Protein AF-A0A7X1PDK6-F1 (afdb_monomer_lite)

Foldseek 3Di:
DDDDDDDDPDDDDPPPPPPPCVPPVVCVVVVVVVVVVVVVVVVVLVVVLVVLVVVLVVLVVVLCVLLVLLVVLVVCLVVVPDPPDPVSVVSCVVVCVLLVVQLVVDDPPPCPPVSDDDVSSVVSNVVSVVVSVVSNVVSVVVSVVSVVVVVVVPPPPPPPPPPPPPDPPPPPPDD

Radius of gyration: 35.27 Å; chains: 1; bounding box: 86×34×87 Å

Structure (mmCIF, N/CA/C/O backbone):
data_AF-A0A7X1PDK6-F1
#
_entry.id   AF-A0A7X1PDK6-F1
#
loop_
_atom_site.group_PDB
_atom_site.id
_atom_site.type_symbol
_atom_site.label_atom_id
_atom_site.label_alt_id
_atom_site.label_comp_id
_atom_site.label_asym_id
_atom_site.label_entity_id
_atom_site.label_seq_id
_atom_site.pdbx_PDB_ins_code
_atom_site.Cartn_x
_atom_site.Cartn_y
_atom_site.Cartn_z
_atom_site.occupancy
_atom_site.B_iso_or_equiv
_atom_site.auth_seq_id
_atom_site.auth_comp_id
_atom_site.auth_asym_id
_atom_site.auth_atom_id
_atom_site.pdbx_PDB_model_num
ATOM 1 N N . MET A 1 1 ? 34.329 4.767 -47.505 1.00 43.41 1 MET A N 1
ATOM 2 C CA . MET A 1 1 ? 35.738 4.325 -47.570 1.00 43.41 1 MET A CA 1
ATOM 3 C C . MET A 1 1 ? 35.695 2.835 -47.873 1.00 43.41 1 MET A C 1
ATOM 5 O O . MET A 1 1 ? 35.185 2.099 -47.039 1.00 43.41 1 MET A O 1
ATOM 9 N N . ASN A 1 2 ? 36.076 2.412 -49.082 1.00 37.91 2 ASN A N 1
ATOM 10 C CA . ASN A 1 2 ? 36.019 0.998 -49.471 1.00 37.91 2 ASN A CA 1
ATOM 11 C C . ASN A 1 2 ? 37.250 0.283 -48.922 1.00 37.91 2 ASN A C 1
ATOM 13 O O . ASN A 1 2 ? 38.369 0.590 -49.322 1.00 37.91 2 ASN A O 1
ATOM 17 N N . VAL A 1 3 ? 37.041 -0.649 -47.995 1.00 45.56 3 VAL A N 1
ATOM 18 C CA . VAL A 1 3 ? 38.102 -1.517 -47.484 1.00 45.56 3 VAL A CA 1
ATOM 19 C C . VAL A 1 3 ? 37.979 -2.857 -48.196 1.00 45.56 3 VAL A C 1
ATOM 21 O O . VAL A 1 3 ? 37.141 -3.684 -47.854 1.00 45.56 3 VAL A O 1
ATOM 24 N N . THR A 1 4 ? 38.802 -3.060 -49.219 1.00 44.62 4 THR A N 1
ATOM 25 C CA . THR A 1 4 ? 38.990 -4.362 -49.864 1.00 44.62 4 THR A CA 1
ATOM 26 C C . THR A 1 4 ? 39.989 -5.175 -49.052 1.00 44.62 4 THR A C 1
ATOM 28 O O . THR A 1 4 ? 41.185 -4.883 -49.062 1.00 44.62 4 THR A O 1
ATOM 31 N N . MET A 1 5 ? 39.510 -6.195 -48.339 1.00 46.12 5 MET A N 1
ATOM 32 C CA . MET A 1 5 ? 40.387 -7.206 -47.755 1.00 46.12 5 MET A CA 1
ATOM 33 C C . MET A 1 5 ? 40.786 -8.216 -48.831 1.00 46.12 5 MET A C 1
ATOM 35 O O . MET A 1 5 ? 39.940 -8.910 -49.390 1.00 46.12 5 MET A O 1
ATOM 39 N N . ASN A 1 6 ? 42.087 -8.310 -49.101 1.00 56.56 6 ASN A N 1
ATOM 40 C CA . ASN A 1 6 ? 42.644 -9.388 -49.909 1.00 56.56 6 ASN A CA 1
ATOM 41 C C . ASN A 1 6 ? 42.679 -10.663 -49.062 1.00 56.56 6 ASN A C 1
ATOM 43 O O . ASN A 1 6 ? 43.561 -10.836 -48.222 1.00 56.56 6 ASN A O 1
ATOM 47 N N . GLY A 1 7 ? 41.696 -11.537 -49.272 1.00 51.59 7 GLY A N 1
ATOM 48 C CA . GLY A 1 7 ? 41.711 -12.891 -48.731 1.00 51.59 7 GLY A CA 1
ATOM 49 C C . GLY A 1 7 ? 42.845 -13.729 -49.344 1.00 51.59 7 GLY A C 1
ATOM 50 O O . GLY A 1 7 ? 43.272 -13.462 -50.474 1.00 51.59 7 GLY A O 1
ATOM 51 N N . PRO A 1 8 ? 43.356 -14.738 -48.618 1.00 54.78 8 PRO A N 1
ATOM 52 C CA . PRO A 1 8 ? 44.387 -15.629 -49.129 1.00 54.78 8 PRO A CA 1
ATOM 53 C C . PRO A 1 8 ? 43.891 -16.347 -50.388 1.00 54.78 8 PRO A C 1
ATOM 55 O O . PRO A 1 8 ? 42.778 -16.869 -50.427 1.00 54.78 8 PRO A O 1
ATOM 58 N N . LYS A 1 9 ? 44.745 -16.367 -51.420 1.00 57.38 9 LYS A N 1
ATOM 59 C CA . LYS A 1 9 ? 44.548 -17.081 -52.689 1.00 57.38 9 LYS A CA 1
ATOM 60 C C . LYS A 1 9 ? 44.541 -18.597 -52.450 1.00 57.38 9 LYS A C 1
ATOM 62 O O . LYS A 1 9 ? 45.521 -19.281 -52.724 1.00 57.38 9 LYS A O 1
ATOM 67 N N . GLY A 1 10 ? 43.439 -19.111 -51.922 1.00 53.06 10 GLY A N 1
ATOM 68 C CA . GLY A 1 10 ? 43.082 -20.522 -51.944 1.00 53.06 10 GLY A CA 1
ATOM 69 C C . GLY A 1 10 ? 42.099 -20.740 -53.081 1.00 53.06 10 GLY A C 1
ATOM 70 O O . GLY A 1 10 ? 40.977 -20.246 -53.037 1.00 53.06 10 GLY A 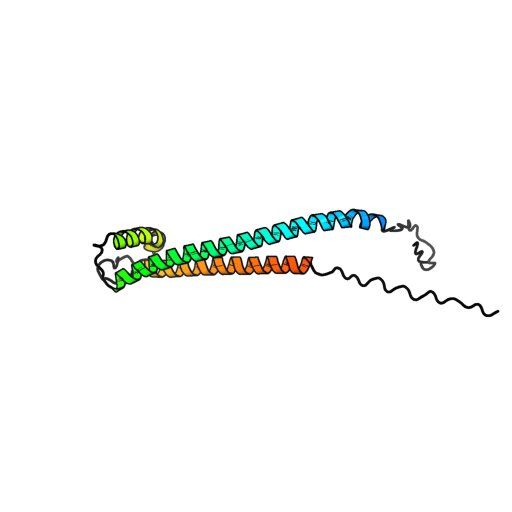O 1
ATOM 71 N N . ALA A 1 11 ? 42.562 -21.395 -54.139 1.00 56.66 11 ALA A N 1
ATOM 72 C CA . ALA A 1 11 ? 41.765 -21.701 -55.310 1.00 56.66 11 ALA A CA 1
ATOM 73 C C . ALA A 1 11 ? 40.595 -22.627 -54.953 1.00 56.66 11 ALA A C 1
ATOM 75 O O . ALA A 1 11 ? 40.791 -23.659 -54.317 1.00 56.66 11 ALA A O 1
ATOM 76 N N . GLY A 1 12 ? 39.415 -22.275 -55.459 1.00 62.31 12 GLY A N 1
ATOM 77 C CA . GLY A 1 12 ? 38.290 -23.191 -55.576 1.00 62.31 12 GLY A CA 1
ATOM 78 C C . GLY A 1 12 ? 37.234 -23.018 -54.501 1.00 62.31 12 GLY A C 1
ATOM 79 O O . GLY A 1 12 ? 37.105 -23.871 -53.638 1.00 62.31 12 GLY A O 1
ATOM 80 N N . ASP A 1 13 ? 36.415 -21.976 -54.617 1.00 48.50 13 ASP A N 1
ATOM 81 C CA . ASP A 1 13 ? 35.013 -22.111 -54.238 1.00 48.50 13 ASP A CA 1
ATOM 82 C C . ASP A 1 13 ? 34.169 -21.044 -54.934 1.00 48.50 13 ASP A C 1
ATOM 84 O O . ASP A 1 13 ? 34.614 -19.906 -55.114 1.00 48.50 13 ASP A O 1
ATOM 88 N N . ARG A 1 14 ? 32.947 -21.399 -55.337 1.00 54.66 14 ARG A N 1
ATOM 89 C CA . ARG A 1 14 ? 31.937 -20.440 -55.808 1.00 54.66 14 ARG A CA 1
ATOM 90 C C . ARG A 1 14 ? 31.387 -19.697 -54.592 1.00 54.66 14 ARG A C 1
ATOM 92 O O . ARG A 1 14 ? 30.225 -19.841 -54.233 1.00 54.66 14 ARG A O 1
ATOM 99 N N . GLY A 1 15 ? 32.243 -18.927 -53.934 1.00 54.06 15 GLY A N 1
ATOM 100 C CA . GLY A 1 15 ? 31.829 -17.984 -52.915 1.00 54.06 15 GLY A CA 1
ATOM 101 C C . GLY A 1 15 ? 31.207 -16.794 -53.617 1.00 54.06 15 GLY A C 1
ATOM 102 O O . GLY A 1 15 ? 31.928 -15.897 -54.052 1.00 54.06 15 GLY A O 1
ATOM 103 N N . GLU A 1 16 ? 29.881 -16.796 -53.762 1.00 54.44 16 GLU A N 1
ATOM 104 C CA . GLU A 1 16 ? 29.135 -15.562 -53.976 1.00 54.44 16 GLU A CA 1
ATOM 105 C C . GLU A 1 16 ? 29.583 -14.587 -52.891 1.00 54.44 16 GLU A C 1
ATOM 107 O O . GLU A 1 16 ? 29.300 -14.762 -51.704 1.00 54.44 16 GLU A O 1
ATOM 112 N N . GLY A 1 17 ? 30.394 -13.613 -53.300 1.00 52.31 17 GLY A N 1
ATOM 113 C CA . GLY A 1 17 ? 30.871 -12.554 -52.440 1.00 52.31 17 GLY A CA 1
ATOM 114 C C . GLY A 1 17 ? 29.679 -11.713 -52.027 1.00 52.31 17 GLY A C 1
ATOM 115 O O . GLY A 1 17 ? 29.402 -10.690 -52.644 1.00 52.31 17 GLY A O 1
ATOM 116 N N . LEU A 1 18 ? 28.981 -12.141 -50.976 1.00 50.25 18 LEU A N 1
ATOM 117 C CA . LEU A 1 18 ? 28.123 -11.296 -50.165 1.00 50.25 18 LEU A CA 1
ATOM 118 C C . LEU A 1 18 ? 29.048 -10.289 -49.486 1.00 50.25 18 LEU A C 1
ATOM 120 O O . LEU A 1 18 ? 29.409 -10.418 -48.317 1.00 50.25 18 LEU A O 1
ATOM 124 N N . THR A 1 19 ? 29.486 -9.291 -50.252 1.00 55.69 19 THR A N 1
ATOM 125 C CA . THR A 1 19 ? 29.969 -8.032 -49.713 1.00 55.69 19 THR A CA 1
ATOM 126 C C . THR A 1 19 ? 28.838 -7.506 -48.853 1.00 55.69 19 THR A C 1
ATOM 128 O O . THR A 1 19 ? 27.870 -6.934 -49.350 1.00 55.69 19 THR A O 1
ATOM 131 N N . PHE A 1 20 ? 28.945 -7.775 -47.553 1.00 52.41 20 PHE A N 1
ATOM 132 C CA . PHE A 1 20 ? 28.161 -7.151 -46.504 1.00 52.41 20 PHE A CA 1
ATOM 133 C C . PHE A 1 20 ? 28.588 -5.682 -46.499 1.00 52.41 20 PHE A C 1
ATOM 135 O O . PHE A 1 20 ? 29.397 -5.227 -45.691 1.00 52.41 20 PHE A O 1
ATOM 142 N N . GLU A 1 21 ? 28.102 -4.940 -47.491 1.00 53.41 21 GLU A N 1
ATOM 143 C CA . GLU A 1 21 ? 28.111 -3.494 -47.516 1.00 53.41 21 GLU A CA 1
ATOM 144 C C . GLU A 1 21 ? 27.150 -3.089 -46.395 1.00 53.41 21 GLU A C 1
ATOM 146 O O . GLU A 1 21 ? 25.963 -2.841 -46.603 1.00 53.41 21 GLU A O 1
ATOM 151 N N . ILE A 1 22 ? 27.647 -3.146 -45.152 1.00 55.62 22 ILE A N 1
ATOM 152 C CA . ILE A 1 22 ? 26.975 -2.610 -43.971 1.00 55.62 22 ILE A CA 1
ATOM 153 C C . ILE A 1 22 ? 26.932 -1.113 -44.212 1.00 55.62 22 ILE A C 1
ATOM 155 O O . ILE A 1 22 ? 27.839 -0.355 -43.872 1.00 55.62 22 ILE A O 1
ATOM 159 N N . SER A 1 23 ? 25.886 -0.732 -44.926 1.00 55.91 23 SER A N 1
ATOM 160 C CA . SER A 1 23 ? 25.609 0.598 -45.404 1.00 55.91 23 SER A CA 1
ATOM 161 C C . SER A 1 23 ? 25.632 1.547 -44.212 1.00 55.91 23 SER A C 1
ATOM 163 O O . SER A 1 23 ? 24.705 1.576 -43.402 1.00 55.91 23 SER A O 1
ATOM 165 N N . MET A 1 24 ? 26.692 2.354 -44.102 1.00 54.59 24 MET A N 1
ATOM 166 C CA . MET A 1 24 ? 26.752 3.502 -43.186 1.00 54.59 24 MET A CA 1
ATOM 167 C C . MET A 1 24 ? 25.572 4.466 -43.396 1.00 54.59 24 MET A C 1
ATOM 169 O O . MET A 1 24 ? 25.239 5.225 -42.492 1.00 54.59 24 MET A O 1
ATOM 173 N N . ARG A 1 25 ? 24.905 4.401 -44.558 1.00 56.69 25 ARG A N 1
ATOM 174 C CA . ARG A 1 25 ? 23.684 5.154 -44.884 1.00 56.69 25 ARG A CA 1
ATOM 175 C C . 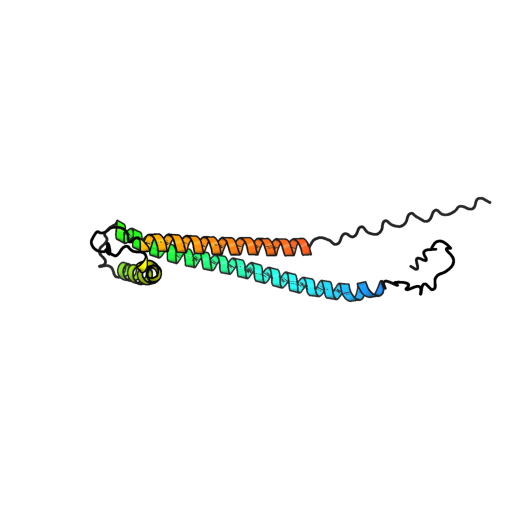ARG A 1 25 ? 22.509 4.819 -43.971 1.00 56.69 25 ARG A C 1
ATOM 177 O O . ARG A 1 25 ? 21.602 5.623 -43.814 1.00 56.69 25 ARG A O 1
ATOM 184 N N . SER A 1 26 ? 22.542 3.646 -43.357 1.00 65.44 26 SER A N 1
ATOM 185 C CA . SER A 1 26 ? 21.473 3.187 -42.494 1.00 65.44 26 SER A CA 1
ATOM 186 C C . SER A 1 26 ? 21.519 3.897 -41.124 1.00 65.44 26 SER A C 1
ATOM 188 O O . SER A 1 26 ? 20.531 4.490 -40.706 1.00 65.44 26 SER A O 1
ATOM 190 N N . TRP A 1 27 ? 22.681 4.023 -40.478 1.00 65.12 27 TRP A N 1
ATOM 191 C CA . TRP A 1 27 ? 22.793 4.638 -39.144 1.00 65.12 27 TRP A CA 1
ATOM 192 C C . TRP A 1 27 ? 22.244 6.073 -39.032 1.00 65.12 27 TRP A C 1
ATOM 194 O O . TRP A 1 27 ? 21.652 6.413 -38.006 1.00 65.12 27 TRP A O 1
ATOM 204 N N . SER A 1 28 ? 22.380 6.905 -40.071 1.00 71.69 28 SER A N 1
ATOM 205 C CA . SER A 1 28 ? 21.834 8.272 -40.076 1.00 71.69 28 SER A CA 1
ATOM 206 C C . SER A 1 28 ? 20.306 8.325 -40.105 1.00 71.69 28 SER A C 1
ATOM 208 O O . SER A 1 28 ? 19.726 9.292 -39.618 1.00 71.69 28 SER A O 1
ATOM 210 N N . GLU A 1 29 ? 19.642 7.298 -40.640 1.00 78.56 29 GLU A N 1
ATOM 211 C CA . GLU A 1 29 ? 18.177 7.229 -40.683 1.00 78.56 29 GLU A CA 1
ATOM 212 C C . GLU A 1 29 ? 17.582 6.706 -39.368 1.00 78.56 29 GLU A C 1
ATOM 214 O O . GLU A 1 29 ? 16.466 7.074 -38.996 1.00 78.56 29 GLU A O 1
ATOM 219 N N . TRP A 1 30 ? 18.314 5.859 -38.636 1.00 72.38 30 TRP A N 1
ATOM 220 C CA . TRP A 1 30 ? 17.813 5.238 -37.402 1.00 72.38 30 TRP A CA 1
ATOM 221 C C . TRP A 1 30 ? 18.087 6.084 -36.161 1.00 72.38 30 TRP A C 1
ATOM 223 O O . TRP A 1 30 ? 17.286 6.083 -35.227 1.00 72.38 30 TRP A O 1
ATOM 233 N N . ALA A 1 31 ? 19.219 6.795 -36.139 1.00 71.19 31 ALA A N 1
ATOM 234 C CA . ALA A 1 31 ? 19.646 7.618 -35.011 1.00 71.19 31 ALA A CA 1
ATOM 235 C C . ALA A 1 31 ? 18.577 8.622 -34.529 1.00 71.19 31 ALA A C 1
ATOM 237 O O . ALA A 1 31 ? 18.299 8.637 -33.326 1.00 71.19 31 ALA A O 1
ATOM 238 N N . PRO A 1 32 ? 17.915 9.413 -35.401 1.00 75.31 32 PRO A N 1
ATOM 239 C CA . PRO A 1 32 ? 16.883 10.342 -34.944 1.00 75.31 32 PRO A CA 1
ATOM 240 C C . PRO A 1 32 ? 15.659 9.619 -34.365 1.00 75.31 32 PRO A C 1
ATOM 242 O O . PRO A 1 32 ? 15.164 10.031 -33.320 1.00 75.31 32 PRO A O 1
ATOM 245 N N . LYS A 1 33 ? 15.228 8.492 -34.957 1.00 74.88 33 LYS A N 1
ATOM 246 C CA . LYS A 1 33 ? 14.108 7.684 -34.431 1.00 74.88 33 LYS A CA 1
ATOM 247 C C . LYS A 1 33 ? 14.409 7.097 -33.049 1.00 74.88 33 LYS A C 1
ATOM 249 O O . LYS A 1 33 ? 13.534 7.072 -32.187 1.00 74.88 33 LYS A O 1
ATOM 254 N N . LEU A 1 34 ? 15.648 6.662 -32.812 1.00 73.38 34 LEU A N 1
ATOM 255 C CA . LEU A 1 34 ? 16.092 6.189 -31.497 1.00 73.38 34 LEU A CA 1
ATOM 256 C C . LEU A 1 34 ? 16.159 7.331 -30.470 1.00 73.38 34 LEU A C 1
ATOM 258 O O . LEU A 1 34 ? 15.760 7.148 -29.318 1.00 73.38 34 LEU A O 1
ATOM 262 N N . MET A 1 35 ? 16.603 8.526 -30.874 1.00 72.88 35 MET A N 1
ATOM 263 C CA . MET A 1 35 ? 16.600 9.699 -29.993 1.00 72.88 35 MET A CA 1
ATOM 264 C C . MET A 1 35 ? 15.185 10.171 -29.650 1.00 72.88 35 MET A C 1
ATOM 266 O O . MET A 1 35 ? 14.949 10.587 -28.519 1.00 72.88 35 MET A O 1
ATOM 270 N N . GLU A 1 36 ? 14.239 10.085 -30.580 1.00 81.25 36 GLU A N 1
ATOM 271 C CA . GLU A 1 36 ? 12.837 10.419 -30.322 1.00 81.25 36 GLU A CA 1
ATOM 272 C C . GLU A 1 36 ? 12.192 9.396 -29.375 1.00 81.25 36 GLU A C 1
ATOM 274 O O . GLU A 1 36 ? 11.679 9.775 -28.324 1.00 81.25 36 GLU A O 1
ATOM 279 N N . SER A 1 37 ? 12.383 8.097 -29.632 1.00 80.69 37 SER A N 1
ATOM 280 C CA . SER A 1 37 ? 11.897 7.022 -28.755 1.00 80.69 37 SER A CA 1
ATOM 281 C C . SER A 1 37 ? 12.481 7.083 -27.335 1.00 80.69 37 SER A C 1
ATOM 283 O O . SER A 1 37 ? 11.775 6.827 -26.359 1.00 80.69 37 SER A O 1
ATOM 285 N N . SER A 1 38 ? 13.753 7.463 -27.179 1.00 79.06 38 SER A N 1
ATOM 286 C CA . SER A 1 38 ? 14.374 7.556 -25.849 1.00 79.06 38 SER A CA 1
ATOM 287 C C . SER A 1 38 ? 13.775 8.665 -24.977 1.00 79.06 38 SER A C 1
ATOM 289 O O . SER A 1 38 ? 13.681 8.492 -23.760 1.00 79.06 38 SER A O 1
ATOM 291 N N . LYS A 1 39 ? 13.307 9.774 -25.566 1.00 83.31 39 LYS A N 1
ATOM 292 C CA . LYS A 1 39 ? 12.615 10.842 -24.824 1.00 83.31 39 LYS A CA 1
ATOM 293 C C . LYS A 1 39 ? 11.286 10.355 -24.258 1.00 83.31 39 LYS A C 1
ATOM 295 O O . LYS A 1 39 ? 11.012 10.605 -23.085 1.00 83.31 39 LYS A O 1
ATOM 300 N N . ASP A 1 40 ? 10.516 9.612 -25.047 1.00 87.44 40 ASP A N 1
ATOM 301 C CA . ASP A 1 40 ? 9.232 9.052 -24.616 1.00 87.44 40 ASP A CA 1
ATOM 302 C C . ASP A 1 40 ? 9.415 8.027 -23.494 1.00 87.44 40 ASP A C 1
ATOM 304 O O . ASP A 1 40 ? 8.701 8.061 -22.489 1.00 87.44 40 ASP A O 1
ATOM 308 N N . VAL A 1 41 ? 10.431 7.164 -23.609 1.00 81.06 41 VAL A N 1
ATOM 309 C CA . VAL A 1 41 ? 10.779 6.180 -22.571 1.00 81.06 41 VAL A CA 1
ATOM 310 C C . VAL A 1 41 ? 11.199 6.873 -21.275 1.00 81.06 41 VAL A C 1
ATOM 312 O O . VAL A 1 41 ? 10.743 6.492 -20.195 1.00 81.06 41 VAL A O 1
ATOM 315 N N . LEU A 1 42 ? 12.027 7.918 -21.355 1.00 82.50 42 LEU A N 1
ATOM 316 C CA . LEU A 1 42 ? 12.436 8.686 -20.178 1.00 82.50 42 LEU A CA 1
ATOM 317 C C . LEU A 1 42 ? 11.248 9.412 -19.538 1.00 82.50 42 LEU A C 1
ATOM 319 O O . LEU A 1 42 ? 11.081 9.340 -18.320 1.00 82.50 42 LEU A O 1
ATOM 323 N N . ALA A 1 43 ? 10.396 10.068 -20.329 1.00 87.56 43 ALA A N 1
ATOM 324 C CA . ALA A 1 43 ? 9.200 10.746 -19.832 1.00 87.56 43 ALA A CA 1
ATOM 325 C C . ALA A 1 43 ? 8.234 9.765 -19.147 1.00 87.56 43 ALA A C 1
ATOM 327 O O . ALA A 1 43 ? 7.741 10.040 -18.047 1.00 87.56 43 ALA A O 1
ATOM 328 N N . ALA A 1 44 ? 8.022 8.588 -19.742 1.00 84.94 44 ALA A N 1
ATOM 329 C CA . ALA A 1 44 ? 7.239 7.515 -19.142 1.00 84.94 44 ALA A CA 1
ATOM 330 C C . ALA A 1 44 ? 7.860 7.037 -17.820 1.00 84.94 44 ALA A C 1
ATOM 332 O O . ALA A 1 44 ? 7.154 6.937 -16.817 1.00 84.94 44 ALA A O 1
ATOM 333 N N . ALA A 1 45 ? 9.178 6.823 -17.773 1.00 82.25 45 ALA A N 1
ATOM 334 C CA . ALA A 1 45 ? 9.878 6.395 -16.563 1.00 82.25 45 ALA A CA 1
ATOM 335 C C . ALA A 1 45 ? 9.775 7.429 -15.424 1.00 82.25 45 ALA A C 1
ATOM 337 O O . ALA A 1 45 ? 9.524 7.061 -14.273 1.00 82.25 45 ALA A O 1
ATOM 338 N N . PHE A 1 46 ? 9.888 8.726 -15.731 1.00 86.69 46 PHE A N 1
ATOM 339 C CA . PHE A 1 46 ? 9.660 9.801 -14.758 1.00 86.69 46 PHE A CA 1
ATOM 340 C C . PHE A 1 46 ? 8.221 9.811 -14.236 1.00 86.69 46 PHE A C 1
ATOM 342 O O . PHE A 1 46 ? 8.010 9.918 -13.025 1.00 86.69 46 PHE A O 1
ATOM 349 N N . LYS A 1 47 ? 7.230 9.653 -15.122 1.00 89.81 47 LYS A N 1
ATOM 350 C CA . LYS A 1 47 ? 5.812 9.599 -14.743 1.00 89.81 47 LYS A CA 1
ATOM 351 C C . LYS A 1 47 ? 5.523 8.403 -13.835 1.00 89.81 47 LYS A C 1
ATOM 353 O O . LYS A 1 47 ? 4.891 8.577 -12.795 1.00 89.81 47 LYS A O 1
ATOM 358 N N . VAL A 1 48 ? 6.036 7.220 -14.182 1.00 85.69 48 VAL A N 1
ATOM 359 C CA . VAL A 1 48 ? 5.924 5.998 -13.366 1.00 85.69 48 VAL A CA 1
ATOM 360 C C . VAL A 1 48 ? 6.559 6.204 -11.994 1.00 85.69 48 VAL A C 1
ATOM 362 O O . VAL A 1 48 ? 5.935 5.886 -10.986 1.00 85.69 48 VAL A O 1
ATOM 365 N N . ARG A 1 49 ? 7.754 6.801 -11.924 1.00 84.88 49 ARG A N 1
ATOM 366 C CA . ARG A 1 49 ? 8.426 7.101 -10.651 1.00 84.88 49 ARG A CA 1
ATOM 367 C C . ARG A 1 49 ? 7.608 8.047 -9.771 1.00 84.88 49 ARG A C 1
ATOM 369 O O . ARG A 1 49 ? 7.473 7.802 -8.575 1.00 84.88 49 ARG A O 1
ATOM 376 N N . TYR A 1 50 ? 7.068 9.119 -10.346 1.00 89.12 50 TYR A N 1
ATOM 377 C CA . TYR A 1 50 ? 6.231 10.068 -9.611 1.00 89.12 50 TYR A CA 1
ATOM 378 C C . TYR A 1 50 ? 4.950 9.403 -9.084 1.00 89.12 50 TYR A C 1
ATOM 380 O O . TYR A 1 50 ? 4.608 9.558 -7.911 1.00 89.12 50 TYR A O 1
ATOM 388 N N . LEU A 1 51 ? 4.278 8.612 -9.926 1.00 90.62 51 LEU A N 1
ATOM 389 C CA . LEU A 1 51 ? 3.095 7.836 -9.547 1.00 90.62 51 LEU A CA 1
ATOM 390 C C . LEU A 1 51 ? 3.406 6.832 -8.433 1.00 90.62 51 LEU A C 1
ATOM 392 O O . LEU A 1 51 ? 2.673 6.790 -7.450 1.00 90.62 51 LEU A O 1
ATOM 396 N N . ALA A 1 52 ? 4.502 6.080 -8.543 1.00 87.06 52 ALA A N 1
ATOM 397 C CA . ALA A 1 52 ? 4.920 5.111 -7.532 1.00 87.06 52 ALA A CA 1
ATOM 398 C C . ALA A 1 52 ? 5.188 5.778 -6.175 1.00 87.06 52 ALA A C 1
ATOM 400 O O . ALA A 1 52 ? 4.713 5.292 -5.153 1.00 87.06 52 ALA A O 1
ATOM 401 N N . GLY A 1 53 ? 5.876 6.925 -6.159 1.00 89.31 53 GLY A N 1
ATOM 402 C CA . GLY A 1 53 ? 6.104 7.687 -4.928 1.00 89.31 53 GLY A CA 1
ATOM 403 C C . GLY A 1 53 ? 4.805 8.197 -4.298 1.00 89.31 53 GLY A C 1
ATOM 404 O O . GLY A 1 53 ? 4.611 8.078 -3.090 1.00 89.31 53 GLY A O 1
ATOM 405 N N . ARG A 1 54 ? 3.879 8.715 -5.115 1.00 92.81 54 ARG A N 1
ATOM 406 C CA . ARG A 1 54 ? 2.569 9.184 -4.643 1.00 92.81 54 ARG A CA 1
ATOM 407 C C . ARG A 1 54 ? 1.711 8.039 -4.102 1.00 92.81 54 ARG A C 1
ATOM 409 O O . ARG A 1 54 ? 1.063 8.209 -3.076 1.00 92.81 54 ARG A O 1
ATOM 416 N N . LEU A 1 55 ? 1.728 6.881 -4.758 1.00 91.31 55 LEU A N 1
ATOM 417 C CA . LEU A 1 55 ? 1.036 5.679 -4.293 1.00 91.31 55 LEU A CA 1
ATOM 418 C C . LEU A 1 55 ? 1.627 5.168 -2.978 1.00 91.31 55 LEU A C 1
ATOM 420 O O . LEU A 1 55 ? 0.869 4.912 -2.051 1.00 91.31 55 LEU A O 1
ATOM 424 N N . ALA A 1 56 ? 2.954 5.102 -2.856 1.00 91.50 56 ALA A N 1
ATOM 425 C CA . ALA A 1 56 ? 3.612 4.714 -1.609 1.00 91.50 56 ALA A CA 1
ATOM 426 C C . ALA A 1 56 ? 3.220 5.641 -0.445 1.00 91.50 56 ALA A C 1
ATOM 428 O O . ALA A 1 56 ? 2.931 5.165 0.650 1.00 91.50 56 ALA A O 1
ATOM 429 N N . TRP A 1 57 ? 3.136 6.952 -0.694 1.00 93.88 57 TRP A N 1
ATOM 430 C CA . TRP A 1 57 ? 2.668 7.917 0.303 1.00 93.88 57 TRP A CA 1
ATOM 431 C C . TRP A 1 57 ? 1.214 7.678 0.724 1.00 93.88 57 TRP A C 1
ATOM 433 O O . TRP A 1 57 ? 0.903 7.710 1.912 1.00 93.88 57 TRP A O 1
ATOM 443 N N . LEU A 1 58 ? 0.325 7.401 -0.235 1.00 94.31 58 LEU A N 1
ATOM 444 C CA . LEU A 1 58 ? -1.076 7.083 0.053 1.00 94.31 58 LEU A CA 1
ATOM 445 C C . LEU A 1 58 ? -1.216 5.782 0.851 1.00 94.31 58 LEU A C 1
ATOM 447 O O . LEU A 1 58 ? -2.008 5.744 1.788 1.00 94.31 58 LEU A O 1
ATOM 451 N N . VAL A 1 59 ? -0.435 4.748 0.523 1.00 93.56 59 VAL A N 1
ATOM 452 C CA . VAL A 1 59 ? -0.409 3.487 1.280 1.00 93.56 59 VAL A CA 1
ATOM 453 C C . VAL A 1 59 ? 0.077 3.720 2.706 1.00 93.56 59 VAL A C 1
ATOM 455 O O . VAL A 1 59 ? -0.541 3.220 3.639 1.00 93.56 59 VAL A O 1
ATOM 458 N N . LEU A 1 60 ? 1.132 4.517 2.892 1.00 95.00 60 LEU A N 1
ATOM 459 C CA . LEU A 1 60 ? 1.644 4.855 4.220 1.00 95.00 60 LEU A CA 1
ATOM 460 C C . LEU A 1 60 ? 0.595 5.605 5.045 1.00 95.00 60 LEU A C 1
ATOM 462 O O . LEU A 1 60 ? 0.357 5.252 6.195 1.00 95.00 60 LEU A O 1
ATOM 466 N N . LEU A 1 61 ? -0.064 6.604 4.453 1.00 96.75 61 LEU A N 1
ATOM 467 C CA . LEU A 1 61 ? -1.101 7.379 5.131 1.00 96.75 61 LEU A CA 1
ATOM 468 C C . LEU A 1 61 ? -2.311 6.511 5.500 1.00 96.75 61 LEU A C 1
ATOM 470 O O . LEU A 1 61 ? -2.792 6.584 6.627 1.00 96.75 61 LEU A O 1
ATOM 474 N N . ALA A 1 62 ? -2.786 5.678 4.572 1.00 95.44 62 ALA A N 1
ATOM 475 C CA . ALA A 1 62 ? -3.885 4.752 4.827 1.00 95.44 62 ALA A CA 1
ATOM 476 C C . ALA A 1 62 ? -3.520 3.747 5.927 1.00 95.44 62 ALA A C 1
ATOM 478 O O . ALA A 1 62 ? -4.304 3.532 6.848 1.00 95.44 62 ALA A O 1
ATOM 479 N N . GLY A 1 63 ? -2.307 3.197 5.865 1.00 94.94 63 GLY A N 1
ATOM 480 C CA . GLY A 1 63 ? -1.775 2.301 6.880 1.00 94.94 63 GLY A CA 1
ATOM 481 C C . GLY A 1 63 ? -1.714 2.950 8.258 1.00 94.94 63 GLY A C 1
ATOM 482 O O . GLY A 1 63 ? -2.209 2.381 9.222 1.00 94.94 63 GLY A O 1
ATOM 483 N N . LEU A 1 64 ? -1.206 4.181 8.345 1.00 96.88 64 LEU A N 1
ATOM 484 C CA . LEU A 1 64 ? -1.144 4.940 9.594 1.00 96.88 64 LEU A CA 1
ATOM 485 C C . LEU A 1 64 ? -2.534 5.190 10.199 1.00 96.88 64 LEU A C 1
ATOM 487 O O . LEU A 1 64 ? -2.687 5.137 11.415 1.00 96.88 64 LEU A O 1
ATOM 491 N N . ILE A 1 65 ? -3.547 5.453 9.368 1.00 97.00 65 ILE A N 1
ATOM 492 C CA . ILE A 1 65 ? -4.932 5.626 9.830 1.00 97.00 65 ILE A CA 1
ATOM 493 C C . ILE A 1 65 ? -5.482 4.308 10.388 1.00 97.00 65 ILE A C 1
ATOM 495 O O . ILE A 1 65 ? -6.065 4.309 11.470 1.00 97.00 65 ILE A O 1
ATOM 499 N N . VAL A 1 66 ? -5.286 3.193 9.675 1.00 96.56 66 VAL A N 1
ATOM 500 C CA . VAL A 1 66 ? -5.731 1.858 10.111 1.00 96.56 66 VAL A CA 1
ATOM 501 C C . VAL A 1 66 ? -5.061 1.464 11.428 1.00 96.56 66 VAL A C 1
ATOM 503 O O . VAL A 1 66 ? -5.754 1.149 12.394 1.00 96.56 66 VAL A O 1
ATOM 506 N N . GLU A 1 67 ? -3.735 1.567 11.498 1.00 95.69 67 GLU A N 1
ATOM 507 C CA . GLU A 1 67 ? -2.945 1.304 12.707 1.00 95.69 67 GLU A CA 1
ATOM 508 C C . GLU A 1 67 ? -3.360 2.214 13.864 1.00 95.69 67 GLU A C 1
ATOM 510 O O . GLU A 1 67 ? -3.548 1.756 14.988 1.00 95.69 67 GLU A O 1
ATOM 515 N N . GLY A 1 68 ? -3.576 3.503 13.594 1.00 96.38 68 GLY A N 1
ATOM 516 C CA . GLY A 1 68 ? -4.026 4.463 14.598 1.00 96.38 68 GLY A CA 1
ATOM 517 C C . GLY A 1 68 ? -5.399 4.117 15.174 1.00 96.38 68 GLY A C 1
ATOM 518 O O . GLY A 1 68 ? -5.597 4.219 16.385 1.00 96.38 68 GLY A O 1
ATOM 519 N N . LEU A 1 69 ? -6.340 3.667 14.339 1.00 96.25 69 LEU A N 1
ATOM 520 C CA . LEU A 1 69 ? -7.661 3.219 14.787 1.00 96.25 69 LEU A CA 1
ATOM 521 C C . LEU A 1 69 ? -7.572 1.947 15.639 1.00 96.25 69 LEU A C 1
ATOM 523 O O . LEU A 1 69 ? -8.203 1.881 16.695 1.00 96.25 69 LEU A O 1
ATOM 527 N N . LEU A 1 70 ? -6.774 0.962 15.218 1.00 94.88 70 LEU A N 1
ATOM 528 C CA . LEU A 1 70 ? -6.565 -0.278 15.974 1.00 94.88 70 LEU A CA 1
ATOM 529 C C . LEU A 1 70 ? -5.865 -0.008 17.310 1.00 94.88 70 LEU A C 1
ATOM 531 O O . LEU A 1 70 ? -6.318 -0.494 18.345 1.00 94.88 70 LEU A O 1
ATOM 535 N N . ALA A 1 71 ? -4.838 0.843 17.321 1.00 94.88 71 ALA A N 1
ATOM 536 C CA . ALA A 1 71 ? -4.163 1.277 18.539 1.00 94.88 71 ALA A CA 1
ATOM 537 C C . ALA A 1 71 ? -5.106 2.045 19.480 1.00 94.88 71 ALA A C 1
ATOM 539 O O . ALA A 1 71 ? -5.065 1.838 20.691 1.00 94.88 71 ALA A O 1
ATOM 540 N N . ALA A 1 72 ? -5.995 2.892 18.948 1.00 94.00 72 ALA A N 1
ATOM 541 C CA . ALA A 1 72 ? -7.002 3.588 19.746 1.00 94.00 72 ALA A CA 1
ATOM 542 C C . ALA A 1 72 ? -8.009 2.615 20.383 1.00 94.00 72 ALA A C 1
ATOM 544 O O . ALA A 1 72 ? -8.341 2.769 21.560 1.00 94.00 72 ALA A O 1
ATOM 545 N N . ARG A 1 73 ? -8.457 1.586 19.647 1.00 92.94 73 ARG A N 1
ATOM 546 C CA . ARG A 1 73 ? -9.292 0.504 20.200 1.00 92.94 73 ARG A CA 1
ATOM 547 C C . ARG A 1 73 ? -8.552 -0.235 21.316 1.00 92.94 73 ARG A C 1
ATOM 549 O O . ARG A 1 73 ? -9.107 -0.407 22.399 1.00 92.94 73 ARG A O 1
ATOM 556 N N . LEU A 1 74 ? -7.295 -0.609 21.078 1.00 92.12 74 LEU A N 1
ATOM 557 C CA . LEU A 1 74 ? -6.432 -1.283 22.050 1.00 92.12 74 LEU A CA 1
ATOM 558 C C . LEU A 1 74 ? -6.280 -0.464 23.336 1.00 92.12 74 LEU A C 1
ATOM 560 O O . LEU A 1 74 ? -6.430 -0.970 24.445 1.00 92.12 74 LEU A O 1
ATOM 564 N N . TRP A 1 75 ? -6.026 0.833 23.179 1.00 92.88 75 TRP A N 1
ATOM 565 C CA . TRP A 1 75 ? -5.906 1.779 24.277 1.00 92.88 75 TRP A CA 1
ATOM 566 C C . TRP A 1 75 ? -7.200 1.884 25.091 1.00 92.88 75 TRP A C 1
ATOM 568 O O . TRP A 1 75 ? -7.167 1.850 26.323 1.00 92.88 75 TRP A O 1
ATOM 578 N N . ALA A 1 76 ? -8.352 1.969 24.421 1.00 90.81 76 ALA A N 1
ATOM 579 C CA . ALA A 1 76 ? -9.654 1.999 25.083 1.00 90.81 76 ALA A CA 1
ATOM 580 C C . ALA A 1 76 ? -9.927 0.706 25.877 1.00 90.81 76 ALA A C 1
ATOM 582 O O . ALA A 1 76 ? -10.414 0.775 27.008 1.00 90.81 76 ALA A O 1
ATOM 583 N N . GLN A 1 77 ? -9.551 -0.459 25.331 1.00 88.88 77 GLN A N 1
ATOM 584 C CA . GLN A 1 77 ? -9.633 -1.750 26.027 1.00 88.88 77 GLN A CA 1
ATOM 585 C C . GLN A 1 77 ? -8.735 -1.779 27.278 1.00 88.88 77 GLN A C 1
ATOM 587 O O . GLN A 1 77 ? -9.194 -2.154 28.357 1.00 88.88 77 GLN A O 1
ATOM 592 N N . LEU A 1 78 ? -7.484 -1.319 27.165 1.00 89.88 78 LEU A N 1
ATOM 593 C CA . LEU A 1 78 ? -6.514 -1.288 28.270 1.00 89.88 78 LEU A CA 1
ATOM 594 C C . LEU A 1 78 ? -6.924 -0.345 29.407 1.00 89.88 78 LEU A C 1
ATOM 596 O O . LEU A 1 78 ? -6.731 -0.656 30.581 1.00 89.88 78 LEU A O 1
ATOM 600 N N . THR A 1 79 ? -7.500 0.805 29.066 1.00 90.50 79 THR A N 1
ATOM 601 C CA . THR A 1 79 ? -7.926 1.818 30.042 1.00 90.50 79 THR A CA 1
ATOM 602 C C . THR A 1 79 ? -9.297 1.537 30.652 1.00 90.50 79 THR A C 1
ATOM 604 O O . THR A 1 79 ? -9.717 2.269 31.548 1.00 90.50 79 THR A O 1
ATOM 607 N N . ARG A 1 80 ? -9.994 0.480 30.204 1.00 84.94 80 ARG A N 1
ATOM 608 C CA . ARG A 1 80 ? -11.374 0.147 30.606 1.00 84.94 80 ARG A CA 1
ATOM 609 C C . ARG A 1 80 ? -12.329 1.340 30.465 1.00 84.94 80 ARG A C 1
ATOM 611 O O . ARG A 1 80 ? -13.240 1.508 31.276 1.00 84.94 80 ARG A O 1
ATOM 618 N N . GLN A 1 81 ? -12.103 2.195 29.468 1.00 80.25 81 GLN A N 1
ATOM 619 C CA . GLN A 1 81 ? -12.945 3.367 29.241 1.00 80.25 81 GLN A CA 1
ATOM 620 C C . GLN A 1 81 ? -14.373 2.937 28.888 1.00 80.25 81 GLN A C 1
ATOM 622 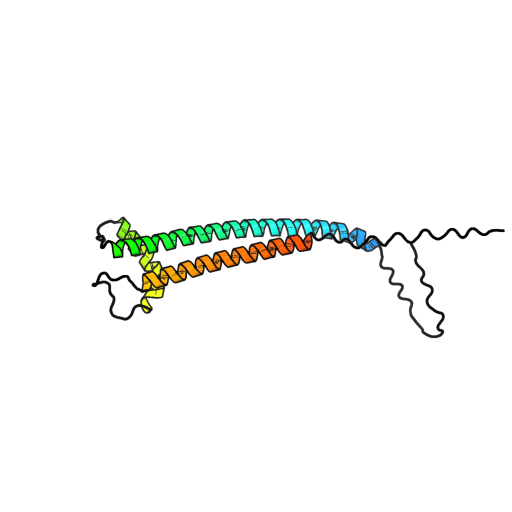O O . GLN A 1 81 ? -14.576 2.016 28.095 1.00 80.25 81 GLN A O 1
ATOM 627 N N . SER A 1 82 ? -15.374 3.613 29.462 1.00 79.31 82 SER A N 1
ATOM 628 C CA . SER A 1 82 ? -16.769 3.341 29.122 1.00 79.31 82 SER A CA 1
ATOM 629 C C . SER A 1 82 ? -17.041 3.718 27.658 1.00 79.31 82 SER A C 1
ATOM 631 O O . SER A 1 82 ? -16.608 4.758 27.157 1.00 79.31 82 SER A O 1
ATOM 633 N N . LEU A 1 83 ? -17.810 2.880 26.957 1.00 81.06 83 LEU A N 1
ATOM 634 C CA . LEU A 1 83 ? -18.278 3.098 25.575 1.00 81.06 83 LEU A CA 1
ATOM 635 C C . LEU A 1 83 ? -19.379 4.178 25.473 1.00 81.06 83 LEU A C 1
ATOM 637 O O . LEU A 1 83 ? -20.169 4.214 24.523 1.00 81.06 83 LEU A O 1
ATOM 641 N N . GLU A 1 84 ? -19.487 5.046 26.474 1.00 86.06 84 GLU A N 1
ATOM 642 C CA . GLU A 1 84 ? -20.538 6.060 26.565 1.00 86.06 84 GLU A CA 1
ATOM 643 C C . GLU A 1 84 ? -20.283 7.226 25.607 1.00 86.06 84 GLU A C 1
ATOM 645 O O . GLU A 1 84 ? -21.228 7.809 25.077 1.00 86.06 84 GLU A O 1
ATOM 650 N N . THR A 1 85 ? -19.017 7.512 25.292 1.00 90.19 85 THR A N 1
ATOM 651 C CA . THR A 1 85 ? -18.652 8.577 24.353 1.00 90.19 85 THR A CA 1
ATOM 652 C C . THR A 1 85 ? -18.911 8.152 22.905 1.00 90.19 85 THR A C 1
ATOM 654 O O . THR A 1 85 ? -18.427 7.113 22.452 1.00 90.19 85 THR A O 1
ATOM 657 N N . TRP A 1 86 ? -19.609 8.997 22.137 1.00 93.19 86 TRP A N 1
ATOM 658 C CA . TRP A 1 86 ? -19.909 8.759 20.715 1.00 93.19 86 TRP A CA 1
ATOM 659 C C . TRP A 1 86 ? -18.652 8.460 19.879 1.00 93.19 86 TRP A C 1
ATOM 661 O O . TRP A 1 86 ? -18.680 7.587 19.017 1.00 93.19 86 TRP A O 1
ATOM 671 N N . LEU A 1 87 ? -17.536 9.134 20.182 1.00 90.88 87 LEU A N 1
ATOM 672 C CA . LEU A 1 87 ? -16.260 8.951 19.493 1.00 90.88 87 LEU A CA 1
ATOM 673 C C . LEU A 1 87 ? -15.745 7.512 19.627 1.00 90.88 87 LEU A C 1
ATOM 675 O O . LEU A 1 87 ? -15.319 6.918 18.641 1.00 90.88 87 LEU A O 1
ATOM 679 N N . MET A 1 88 ? -15.839 6.931 20.826 1.00 88.62 88 MET A N 1
ATOM 680 C CA . MET A 1 88 ? -15.413 5.552 21.065 1.00 88.62 88 MET A CA 1
ATOM 681 C C . MET A 1 88 ? -16.297 4.562 20.319 1.00 88.62 88 MET A C 1
ATOM 683 O O . MET A 1 88 ? -15.783 3.637 19.703 1.00 88.62 88 MET A O 1
ATOM 687 N N . ARG A 1 89 ? -17.614 4.789 20.279 1.00 90.12 89 ARG A N 1
ATOM 688 C CA . ARG A 1 89 ? -18.520 3.942 19.488 1.00 90.12 89 ARG A CA 1
ATOM 689 C C . ARG A 1 89 ? -18.153 3.944 18.006 1.00 90.12 89 ARG A C 1
ATOM 691 O O . ARG A 1 89 ? -18.142 2.883 17.391 1.00 90.12 89 ARG A O 1
ATOM 698 N N . SER A 1 90 ? -17.799 5.104 17.456 1.00 93.56 90 SER A N 1
ATOM 699 C CA . SER A 1 90 ? -17.340 5.212 16.069 1.00 93.56 90 SER A CA 1
ATOM 700 C C . SER A 1 90 ? -16.031 4.456 15.832 1.00 93.56 90 SER A C 1
ATOM 702 O O . SER A 1 90 ? -15.923 3.732 14.845 1.00 93.56 90 SER A O 1
ATOM 704 N N . VAL A 1 91 ? -15.054 4.569 16.742 1.00 93.00 91 VAL A N 1
ATOM 705 C CA . VAL A 1 91 ? -13.783 3.826 16.650 1.00 93.00 91 VAL A CA 1
ATOM 706 C C . VAL A 1 91 ? -14.027 2.320 16.710 1.00 93.00 91 VAL A C 1
ATOM 708 O O . VAL A 1 91 ? -13.517 1.591 15.862 1.00 93.00 91 VAL A O 1
ATOM 711 N N . PHE A 1 92 ? -14.837 1.846 17.658 1.00 92.25 92 PHE A N 1
ATOM 712 C CA . PHE A 1 92 ? -15.172 0.426 17.781 1.00 92.25 92 PHE A CA 1
ATOM 713 C C . PHE A 1 92 ? -15.913 -0.091 16.547 1.00 92.25 92 PHE A C 1
ATOM 715 O O . PHE A 1 92 ? -15.518 -1.110 15.999 1.00 92.25 92 PHE A O 1
ATOM 722 N N . SER A 1 93 ? -16.895 0.650 16.031 1.00 94.06 93 SER A N 1
ATOM 723 C CA . SER A 1 93 ? -17.617 0.260 14.815 1.00 94.06 93 SER A CA 1
ATOM 724 C C . SER A 1 93 ? -16.712 0.203 13.580 1.00 94.06 93 SER A C 1
ATOM 726 O O . SER A 1 93 ? -16.831 -0.727 12.784 1.00 94.06 93 SER A O 1
ATOM 728 N N . ALA A 1 94 ? -15.802 1.167 13.412 1.00 94.56 94 ALA A N 1
ATOM 729 C CA . ALA A 1 94 ? -14.860 1.170 12.294 1.00 94.56 94 ALA A CA 1
ATOM 730 C C . ALA A 1 94 ? -13.851 0.018 12.398 1.00 94.56 94 ALA A C 1
ATOM 732 O O . ALA A 1 94 ? -13.527 -0.629 11.404 1.00 94.56 94 ALA A O 1
ATOM 733 N N . THR A 1 95 ? -13.367 -0.259 13.608 1.00 94.88 95 THR A N 1
ATOM 734 C CA . THR A 1 95 ? -12.397 -1.332 13.850 1.00 94.88 95 THR A CA 1
ATOM 735 C C . THR A 1 95 ? -13.031 -2.719 13.836 1.00 94.88 95 THR A C 1
ATOM 737 O O . THR A 1 95 ? -12.378 -3.650 13.385 1.00 94.88 95 THR A O 1
ATOM 740 N N . ASP A 1 96 ? -14.304 -2.871 14.209 1.00 94.31 96 ASP A N 1
ATOM 741 C CA . ASP A 1 96 ? -15.033 -4.141 14.091 1.00 94.31 96 ASP A CA 1
ATOM 742 C C . ASP A 1 96 ? -15.047 -4.640 12.642 1.00 94.31 96 ASP A C 1
ATOM 744 O O . ASP A 1 96 ? -14.849 -5.829 12.398 1.00 94.31 96 ASP A O 1
ATOM 748 N N . PHE A 1 97 ? -15.207 -3.731 11.674 1.00 95.31 97 PHE A N 1
ATOM 749 C CA . PHE A 1 97 ? -15.119 -4.069 10.253 1.00 95.31 97 PHE A CA 1
ATOM 750 C C . PHE A 1 97 ? -13.716 -4.549 9.851 1.00 95.31 97 PHE A C 1
ATOM 752 O O . PHE A 1 97 ? -13.588 -5.532 9.126 1.00 95.31 97 PHE A O 1
ATOM 759 N N . LEU A 1 98 ? -12.664 -3.891 10.348 1.00 94.69 98 LEU A N 1
ATOM 760 C CA . LEU A 1 98 ? -11.268 -4.258 10.067 1.00 94.69 98 LEU A CA 1
ATOM 761 C C . LEU A 1 98 ? -10.870 -5.593 10.711 1.00 94.69 98 LEU A C 1
ATOM 763 O O . LEU A 1 98 ? -10.075 -6.343 10.154 1.00 94.69 98 LEU A O 1
ATOM 767 N N . ILE A 1 99 ? -11.423 -5.892 11.884 1.00 94.56 99 ILE A N 1
ATOM 768 C CA . ILE A 1 99 ? -11.102 -7.095 12.658 1.00 94.56 99 ILE A CA 1
ATOM 769 C C . ILE A 1 99 ? -11.975 -8.283 12.229 1.00 94.56 99 ILE A C 1
ATOM 771 O O . ILE A 1 99 ? -11.577 -9.427 12.427 1.00 94.56 99 ILE A O 1
ATOM 775 N N . SER A 1 100 ? -13.135 -8.039 11.608 1.00 94.75 100 SER A N 1
ATOM 776 C CA . SER A 1 100 ? -14.097 -9.070 11.185 1.00 94.75 100 SER A CA 1
ATOM 777 C C . SER A 1 100 ? -13.476 -10.298 10.500 1.00 94.75 100 SER A C 1
ATOM 779 O O . SER A 1 100 ? -13.849 -11.402 10.892 1.00 94.75 100 SER A O 1
ATOM 781 N N . PRO A 1 101 ? -12.506 -10.172 9.571 1.00 94.75 101 PRO A N 1
ATOM 782 C CA . PRO A 1 101 ? -11.892 -11.331 8.914 1.00 94.75 101 PRO A CA 1
ATOM 783 C C . PRO A 1 101 ? -11.089 -12.248 9.848 1.00 94.75 101 PRO A C 1
ATOM 785 O O . PRO A 1 101 ? -10.778 -13.377 9.483 1.00 94.75 101 PRO A O 1
ATOM 788 N N . PHE A 1 102 ? -10.720 -11.761 11.032 1.00 93.81 102 PHE A N 1
ATOM 789 C CA . PHE A 1 102 ? -9.879 -12.460 12.001 1.00 93.81 102 PHE A CA 1
ATOM 790 C C . PHE A 1 102 ? -10.672 -12.976 13.206 1.00 93.81 102 PHE A C 1
ATOM 792 O O . PHE A 1 102 ? -10.093 -13.608 14.086 1.00 93.81 102 PHE A O 1
ATOM 799 N N . GLN A 1 103 ? -11.983 -12.722 13.265 1.00 90.25 103 GLN A N 1
ATOM 800 C CA . GLN A 1 103 ? -12.827 -13.142 14.389 1.00 90.25 103 GLN A CA 1
ATOM 801 C C . GLN A 1 103 ? -12.887 -14.665 14.533 1.00 90.25 103 GLN A C 1
ATOM 803 O O . GLN A 1 103 ? -12.916 -15.167 15.653 1.00 90.25 103 GLN A O 1
ATOM 808 N N . ASP A 1 104 ? -12.804 -15.400 13.423 1.00 89.81 104 ASP A N 1
ATOM 809 C CA . ASP A 1 104 ? -12.794 -16.868 13.422 1.00 89.81 104 ASP A CA 1
ATOM 810 C C . ASP A 1 104 ? -11.533 -17.467 14.075 1.00 89.81 104 ASP A C 1
ATOM 812 O O . ASP A 1 104 ? -11.499 -18.655 14.394 1.00 89.81 104 ASP A O 1
ATOM 816 N N . LEU A 1 105 ? -10.489 -16.655 14.285 1.00 86.88 105 LEU A N 1
ATOM 817 C CA . LEU A 1 105 ? -9.256 -17.063 14.961 1.00 86.88 105 LEU A CA 1
ATOM 818 C C . LEU A 1 105 ? -9.3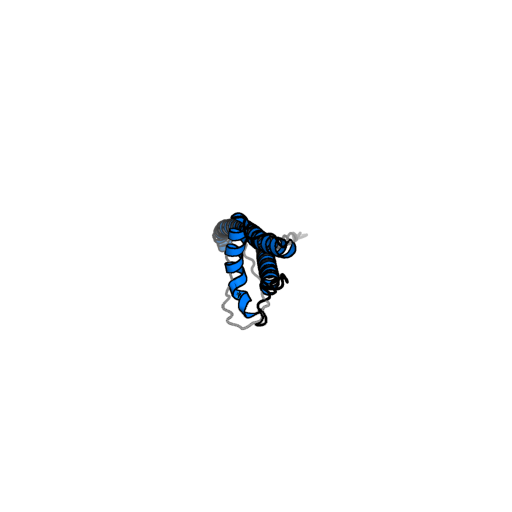56 -16.957 16.489 1.00 86.88 105 LEU A C 1
ATOM 820 O O . LEU A 1 105 ? -8.455 -17.431 17.185 1.00 86.88 105 LEU A O 1
ATOM 824 N N . GLU A 1 106 ? -10.413 -16.344 17.036 1.00 82.56 106 GLU A N 1
ATOM 825 C CA . GLU A 1 106 ? -10.611 -16.319 18.484 1.00 82.56 106 GLU A CA 1
ATOM 826 C C . GLU A 1 106 ? -11.044 -17.703 18.994 1.00 82.56 106 GLU A C 1
ATOM 828 O O . GLU A 1 106 ? -12.039 -18.265 18.525 1.00 82.56 106 GLU A O 1
ATOM 833 N N . PRO A 1 107 ? -10.349 -18.277 19.994 1.00 76.94 107 PRO A N 1
ATOM 834 C CA . PRO A 1 107 ? -10.828 -19.485 20.645 1.00 76.94 107 PRO A CA 1
ATOM 835 C C . PRO A 1 107 ? -12.197 -19.198 21.277 1.00 76.94 107 PRO A C 1
ATOM 837 O O . PRO A 1 107 ? -12.339 -18.243 22.031 1.00 76.94 107 PRO A O 1
ATOM 840 N N . SER A 1 108 ? -13.181 -20.045 20.950 1.00 65.06 108 SER A N 1
ATOM 841 C CA . SER A 1 108 ? -14.648 -19.962 21.164 1.00 65.06 108 SER A CA 1
ATOM 842 C C . SER A 1 108 ? -15.231 -19.380 22.471 1.00 65.06 108 SER A C 1
ATOM 844 O O . SER A 1 108 ? -16.447 -19.223 22.573 1.00 65.06 108 SER A O 1
ATOM 846 N N . GLN A 1 109 ? -14.428 -19.021 23.468 1.00 58.62 109 GLN A N 1
ATOM 847 C CA . GLN A 1 109 ? -14.868 -18.236 24.615 1.00 58.62 109 GLN A CA 1
ATOM 848 C C . GLN A 1 109 ? -14.489 -16.773 24.404 1.00 58.62 109 GLN A C 1
ATOM 850 O O . GLN A 1 109 ? -13.420 -16.322 24.806 1.00 58.62 109 GLN A O 1
ATOM 855 N N . SER A 1 110 ? -15.395 -16.037 23.755 1.00 51.41 110 SER A N 1
ATOM 856 C CA . SER A 1 110 ? -15.250 -14.602 23.533 1.00 51.41 110 SER A CA 1
ATOM 857 C C . SER A 1 110 ? -15.039 -13.886 24.869 1.00 51.41 110 SER A C 1
ATOM 859 O O . SER A 1 110 ? -15.926 -13.766 25.714 1.00 51.41 110 SER A O 1
ATOM 861 N N . ILE A 1 111 ? -13.818 -13.398 25.024 1.00 52.62 111 ILE A N 1
ATOM 862 C CA . ILE A 1 111 ? -13.231 -12.692 26.163 1.00 52.62 111 ILE A CA 1
ATOM 863 C C . ILE A 1 111 ? -13.887 -11.317 26.430 1.00 52.62 111 ILE A C 1
ATOM 865 O O . ILE A 1 111 ? -13.508 -10.596 27.352 1.00 52.62 111 ILE A O 1
ATOM 869 N N . ARG A 1 112 ? -14.949 -10.960 25.698 1.00 51.12 112 ARG A N 1
ATOM 870 C CA . ARG A 1 112 ? -15.684 -9.690 25.837 1.00 51.12 112 ARG A CA 1
ATOM 871 C C . ARG A 1 112 ? -16.147 -9.378 27.269 1.00 51.12 112 ARG A C 1
ATOM 873 O O . ARG A 1 112 ? -16.389 -8.217 27.576 1.00 51.12 112 ARG A O 1
ATOM 880 N N . MET A 1 113 ? -16.240 -10.380 28.148 1.00 50.66 113 MET A N 1
ATOM 881 C CA . MET A 1 113 ? -16.586 -10.214 29.568 1.00 50.66 113 MET A CA 1
ATOM 882 C C . MET A 1 113 ? -15.380 -10.042 30.511 1.00 50.66 113 MET A C 1
ATOM 884 O O . MET A 1 113 ? -15.550 -9.513 31.606 1.00 50.66 113 MET A O 1
ATOM 888 N N . THR A 1 114 ? -14.170 -10.480 30.146 1.00 56.22 114 THR A N 1
ATOM 889 C CA . THR A 1 114 ? -13.016 -10.493 31.070 1.00 56.22 114 THR A CA 1
ATOM 890 C C . THR A 1 114 ? -12.141 -9.244 30.976 1.00 56.22 114 THR A C 1
ATOM 892 O O . THR A 1 114 ? -11.255 -9.061 31.811 1.00 56.22 114 THR A O 1
ATOM 895 N N . GLY A 1 115 ? -12.382 -8.366 29.995 1.00 59.03 115 GLY A N 1
ATOM 896 C CA . GLY A 1 115 ? -11.541 -7.187 29.761 1.00 59.03 115 GLY A CA 1
ATOM 897 C C . GLY A 1 115 ? -10.113 -7.549 29.337 1.00 59.03 115 GLY A C 1
ATOM 898 O O . GLY A 1 115 ? -9.196 -6.751 29.520 1.00 59.03 115 GLY A O 1
ATOM 899 N N . VAL A 1 116 ? -9.917 -8.766 28.822 1.00 65.81 116 VAL A N 1
ATOM 900 C CA . VAL A 1 116 ? -8.651 -9.206 28.233 1.00 65.81 116 VAL A CA 1
ATOM 901 C C . VAL A 1 116 ? -8.632 -8.756 26.767 1.00 65.81 116 VAL A C 1
ATOM 903 O O . VAL A 1 116 ? -9.676 -8.673 26.123 1.00 65.81 116 VAL A O 1
ATOM 906 N N . LEU A 1 117 ? -7.451 -8.388 26.267 1.00 78.50 117 LEU A N 1
ATOM 907 C CA . LEU A 1 117 ? -7.250 -7.976 24.878 1.00 78.50 117 LEU A CA 1
ATOM 908 C C . LEU A 1 117 ? -7.877 -8.980 23.897 1.00 78.50 117 LEU A C 1
ATOM 910 O O . LEU A 1 117 ? -7.618 -10.180 23.997 1.00 78.50 117 LEU A O 1
ATOM 914 N N . GLU A 1 118 ? -8.647 -8.481 22.928 1.00 85.44 118 GLU A N 1
ATOM 915 C CA . GLU A 1 118 ? -9.158 -9.294 21.818 1.00 85.44 118 GLU A CA 1
ATOM 916 C C . GLU A 1 118 ? -7.970 -9.777 20.978 1.00 85.44 118 GLU A C 1
ATOM 918 O O . GLU A 1 118 ? -7.276 -8.974 20.345 1.00 85.44 118 GLU A O 1
ATOM 923 N N . PHE A 1 119 ? -7.723 -11.090 20.964 1.00 88.25 119 PHE A N 1
ATOM 924 C CA . PHE A 1 119 ? -6.614 -11.674 20.207 1.00 88.25 119 PHE A CA 1
ATOM 925 C C . PHE A 1 119 ? -6.724 -11.330 18.715 1.00 88.25 119 PHE A C 1
ATOM 927 O O . PHE A 1 119 ? -5.721 -11.002 18.082 1.00 88.25 119 PHE A O 1
ATOM 934 N N . ALA A 1 120 ? -7.947 -11.280 18.179 1.00 91.06 120 ALA A N 1
ATOM 935 C CA . ALA A 1 120 ? -8.193 -10.858 16.805 1.00 91.06 120 ALA A CA 1
ATOM 936 C C . ALA A 1 120 ? -7.723 -9.419 16.520 1.00 91.06 120 ALA A C 1
ATOM 938 O O . ALA A 1 120 ? -7.256 -9.148 15.417 1.00 91.06 120 ALA A O 1
ATOM 939 N N . THR A 1 121 ? -7.783 -8.505 17.499 1.00 92.12 121 THR A N 1
ATOM 940 C CA . THR A 1 121 ? -7.277 -7.129 17.327 1.00 92.12 121 THR A CA 1
ATOM 941 C C . THR A 1 121 ? -5.756 -7.120 17.164 1.00 92.12 121 THR A C 1
ATOM 943 O O . THR A 1 121 ? -5.241 -6.425 16.290 1.00 92.12 121 THR A O 1
ATOM 946 N N . LEU A 1 122 ? -5.037 -7.913 17.966 1.00 92.56 122 LEU A N 1
ATOM 947 C CA . LEU A 1 122 ? -3.578 -8.046 17.864 1.00 92.56 122 LEU A CA 1
ATOM 948 C C . LEU A 1 122 ? -3.161 -8.661 16.524 1.00 92.56 122 LEU A C 1
ATOM 950 O O . LEU A 1 122 ? -2.277 -8.126 15.859 1.00 92.56 122 LEU A O 1
ATOM 954 N N . VAL A 1 123 ? -3.834 -9.736 16.104 1.00 94.12 123 VAL A N 1
ATOM 955 C CA . VAL A 1 123 ? -3.574 -10.384 14.809 1.00 94.12 123 VAL A CA 1
ATOM 956 C C . VAL A 1 123 ? -3.860 -9.428 13.653 1.00 94.12 123 VAL A C 1
ATOM 958 O O . VAL A 1 123 ? -3.048 -9.322 12.737 1.00 94.12 123 VAL A O 1
ATOM 961 N N . ALA A 1 124 ? -4.974 -8.691 13.699 1.00 94.12 124 ALA A N 1
ATOM 962 C CA . ALA A 1 124 ? -5.297 -7.698 12.680 1.00 94.12 124 ALA A CA 1
ATOM 963 C C . ALA A 1 124 ? -4.186 -6.644 12.564 1.00 94.12 124 ALA A C 1
ATOM 965 O O . ALA A 1 124 ? -3.718 -6.372 11.460 1.00 94.12 124 ALA A O 1
ATOM 966 N N . MET A 1 125 ? -3.726 -6.099 13.694 1.00 95.38 125 MET A N 1
ATOM 967 C CA . MET A 1 125 ? -2.646 -5.110 13.737 1.00 95.38 125 MET A CA 1
ATOM 968 C C . MET A 1 125 ? -1.348 -5.656 13.122 1.00 95.38 125 MET A C 1
ATOM 970 O O . MET A 1 125 ? -0.742 -5.007 12.277 1.00 95.38 125 MET A O 1
ATOM 974 N N . GLU A 1 126 ? -0.954 -6.887 13.456 1.00 96.19 126 GLU A N 1
ATOM 975 C CA . GLU A 1 126 ? 0.230 -7.519 12.862 1.00 96.19 126 GLU A CA 1
ATOM 976 C C . GLU A 1 126 ? 0.087 -7.712 11.343 1.00 96.19 126 GLU A C 1
ATOM 978 O O . GLU A 1 126 ? 0.991 -7.363 10.580 1.00 96.19 126 GLU A O 1
ATOM 983 N N . VAL A 1 127 ? -1.061 -8.216 10.880 1.00 97.00 127 VAL A N 1
ATOM 984 C CA . VAL A 1 127 ? -1.312 -8.460 9.452 1.00 97.00 127 VAL A CA 1
ATOM 985 C C . VAL A 1 127 ? -1.314 -7.155 8.656 1.00 97.00 127 VAL A C 1
ATOM 987 O O . VAL A 1 127 ? -0.710 -7.097 7.581 1.00 97.00 127 VAL A O 1
ATOM 990 N N . TYR A 1 128 ? -1.947 -6.096 9.168 1.00 95.81 128 TYR A N 1
ATOM 991 C CA . TYR A 1 128 ? -1.945 -4.792 8.506 1.00 95.81 128 TYR A CA 1
ATOM 992 C C . TYR A 1 128 ? -0.547 -4.172 8.483 1.00 95.81 128 TYR A C 1
ATOM 994 O O . TYR A 1 128 ? -0.119 -3.720 7.417 1.00 95.81 128 TYR A O 1
ATOM 1002 N N . LEU A 1 129 ? 0.209 -4.237 9.581 1.00 95.06 129 LEU A N 1
ATOM 1003 C CA . LEU A 1 129 ? 1.593 -3.769 9.629 1.00 95.06 129 LEU A CA 1
ATOM 1004 C C . LEU A 1 129 ? 2.466 -4.486 8.591 1.00 95.06 129 LEU A C 1
ATOM 1006 O O . LEU A 1 129 ? 3.180 -3.838 7.820 1.00 95.06 129 LEU A O 1
ATOM 1010 N N . VAL A 1 130 ? 2.377 -5.818 8.519 1.00 97.81 130 VAL A N 1
ATOM 1011 C CA . VAL A 1 130 ? 3.105 -6.630 7.531 1.00 97.81 130 VAL A CA 1
ATOM 1012 C C . VAL A 1 130 ? 2.688 -6.264 6.107 1.00 97.81 130 VAL A C 1
ATOM 1014 O O . VAL A 1 130 ? 3.553 -6.115 5.242 1.00 97.81 130 VAL A O 1
ATOM 1017 N N . ALA A 1 131 ? 1.396 -6.056 5.846 1.00 95.69 131 ALA A N 1
ATOM 1018 C CA . ALA A 1 131 ? 0.903 -5.650 4.532 1.00 95.69 131 ALA A CA 1
ATOM 1019 C C . ALA A 1 131 ? 1.425 -4.263 4.114 1.00 95.69 131 ALA A C 1
ATOM 1021 O O . ALA A 1 131 ? 1.863 -4.089 2.973 1.00 95.69 131 ALA A O 1
ATOM 1022 N N . ILE A 1 132 ? 1.437 -3.287 5.029 1.00 95.12 132 ILE A N 1
ATOM 1023 C CA . ILE A 1 132 ? 1.971 -1.938 4.786 1.00 95.12 132 ILE A CA 1
ATOM 1024 C C . ILE A 1 132 ? 3.471 -2.013 4.491 1.00 95.12 132 ILE A C 1
ATOM 1026 O O . ILE A 1 132 ? 3.930 -1.460 3.489 1.00 95.12 132 ILE A O 1
ATOM 1030 N N . LEU A 1 133 ? 4.238 -2.729 5.320 1.00 94.75 133 LEU A N 1
ATOM 1031 C CA . LEU A 1 133 ? 5.679 -2.912 5.132 1.00 94.75 133 LEU A CA 1
ATOM 1032 C C . LEU A 1 133 ? 5.992 -3.636 3.818 1.00 94.75 133 LEU A C 1
ATOM 1034 O O . LEU A 1 133 ? 6.875 -3.202 3.077 1.00 94.75 133 LEU A O 1
ATOM 1038 N N . GLY A 1 134 ? 5.239 -4.686 3.490 1.00 96.94 134 GLY A N 1
ATOM 1039 C CA . GLY A 1 134 ? 5.350 -5.406 2.223 1.00 96.94 134 GLY A CA 1
ATOM 1040 C C . GLY A 1 134 ? 5.061 -4.507 1.020 1.00 96.94 134 GLY A C 1
ATOM 1041 O O . GLY A 1 134 ? 5.831 -4.495 0.058 1.00 96.94 134 GLY A O 1
ATOM 1042 N N . GLY A 1 135 ? 4.010 -3.686 1.094 1.00 93.06 135 GLY A N 1
ATOM 1043 C CA . GLY A 1 135 ? 3.681 -2.695 0.070 1.00 93.06 135 GLY A CA 1
ATOM 1044 C C . GLY A 1 135 ? 4.783 -1.647 -0.115 1.00 93.06 135 GLY A C 1
ATOM 1045 O O . GLY A 1 135 ? 5.202 -1.379 -1.242 1.00 93.06 135 GLY A O 1
ATOM 1046 N N . LEU A 1 136 ? 5.310 -1.086 0.977 1.00 92.62 136 LEU A N 1
ATOM 1047 C CA . LEU A 1 136 ? 6.413 -0.118 0.936 1.00 92.62 136 LEU A CA 1
ATOM 1048 C C . LEU A 1 136 ? 7.692 -0.729 0.354 1.00 92.62 136 LEU A C 1
ATOM 1050 O O . LEU A 1 136 ? 8.342 -0.106 -0.491 1.00 92.62 136 LEU A O 1
ATOM 1054 N N . LEU A 1 137 ? 8.032 -1.957 0.754 1.00 94.81 137 LEU A N 1
ATOM 1055 C CA . LEU A 1 137 ? 9.176 -2.690 0.218 1.00 94.81 137 LEU A CA 1
ATOM 1056 C C . LEU A 1 137 ? 9.022 -2.933 -1.288 1.00 94.81 137 LEU A C 1
ATOM 1058 O O . LEU A 1 137 ? 9.964 -2.701 -2.048 1.00 94.81 137 LEU A O 1
ATOM 1062 N N . PHE A 1 138 ? 7.830 -3.329 -1.735 1.00 93.81 138 PHE A N 1
ATOM 1063 C CA . PHE A 1 138 ? 7.524 -3.502 -3.152 1.00 93.81 138 PHE A CA 1
ATOM 1064 C C . PHE A 1 138 ? 7.752 -2.207 -3.947 1.00 93.81 138 PHE A C 1
ATOM 1066 O O . PHE A 1 138 ? 8.477 -2.215 -4.946 1.00 93.81 138 PHE A O 1
ATOM 1073 N N . PHE A 1 139 ? 7.221 -1.069 -3.481 1.00 91.06 139 PHE A N 1
ATOM 1074 C CA . PHE A 1 139 ? 7.442 0.228 -4.135 1.00 91.06 139 PHE A CA 1
ATOM 1075 C C . PHE A 1 139 ? 8.913 0.653 -4.131 1.00 91.06 139 PHE A C 1
ATOM 1077 O O . PHE A 1 139 ? 9.390 1.245 -5.107 1.00 91.06 139 PHE A O 1
ATOM 1084 N N . PHE A 1 140 ? 9.651 0.345 -3.064 1.00 90.31 140 PHE A N 1
ATOM 1085 C CA . PHE A 1 140 ? 11.082 0.617 -2.982 1.00 90.31 140 PHE A CA 1
ATOM 1086 C C . PHE A 1 140 ? 11.871 -0.180 -4.028 1.00 90.31 140 PHE A C 1
ATOM 1088 O O . PHE A 1 140 ? 12.653 0.408 -4.780 1.00 90.31 140 PHE A O 1
ATOM 1095 N N . ILE A 1 141 ? 11.632 -1.492 -4.131 1.00 93.62 141 ILE A N 1
ATOM 1096 C CA . ILE A 1 141 ? 12.272 -2.363 -5.128 1.00 93.62 141 ILE A CA 1
ATOM 1097 C C . ILE A 1 141 ? 11.934 -1.880 -6.540 1.00 93.62 141 ILE A C 1
ATOM 1099 O O . ILE A 1 141 ? 12.837 -1.680 -7.353 1.00 93.62 141 ILE A O 1
ATOM 1103 N N . LEU A 1 142 ? 10.657 -1.603 -6.815 1.00 89.56 142 LEU A N 1
ATOM 1104 C CA . LEU A 1 142 ? 10.212 -1.094 -8.111 1.00 89.56 142 LEU A CA 1
ATOM 1105 C C . LEU A 1 142 ? 10.926 0.216 -8.478 1.00 89.56 142 LEU A C 1
ATOM 1107 O O . LEU A 1 142 ? 11.426 0.371 -9.592 1.00 89.56 142 LEU A O 1
ATOM 1111 N N . SER A 1 143 ? 11.060 1.133 -7.519 1.00 88.44 143 SER A N 1
ATOM 1112 C CA . SER A 1 143 ? 11.783 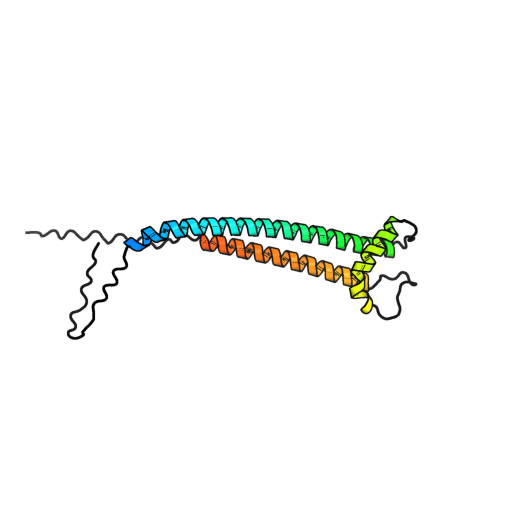2.393 -7.711 1.00 88.44 143 SER A CA 1
ATOM 1113 C C . SER A 1 143 ? 13.267 2.171 -8.025 1.00 88.44 143 SER A C 1
ATOM 1115 O O . SER A 1 143 ? 13.841 2.891 -8.847 1.00 88.44 143 SER A O 1
ATOM 1117 N N . LYS A 1 144 ? 13.914 1.178 -7.401 1.00 91.81 144 LYS A N 1
ATOM 1118 C CA . LYS A 1 144 ? 15.311 0.813 -7.691 1.00 91.81 144 LYS A CA 1
ATOM 1119 C C . LYS A 1 144 ? 15.466 0.208 -9.084 1.00 91.81 144 LYS A C 1
ATOM 1121 O O . LYS A 1 144 ? 16.388 0.611 -9.788 1.00 91.81 144 LYS A O 1
ATOM 1126 N N . LEU A 1 145 ? 14.553 -0.665 -9.507 1.00 92.06 145 LEU A N 1
ATOM 1127 C CA . LEU A 1 145 ? 14.559 -1.250 -10.852 1.00 92.06 145 LEU A CA 1
ATOM 1128 C C . LEU A 1 145 ? 14.400 -0.184 -11.941 1.00 92.06 145 LEU A C 1
ATOM 1130 O O . LEU A 1 145 ? 15.149 -0.192 -12.914 1.00 92.06 145 LEU A O 1
ATOM 1134 N N . VAL A 1 146 ? 13.501 0.788 -11.751 1.00 87.94 146 VAL A N 1
ATOM 1135 C CA . VAL A 1 146 ? 13.342 1.915 -12.687 1.00 87.94 146 VAL A CA 1
ATOM 1136 C C . VAL A 1 146 ? 14.621 2.755 -12.764 1.00 87.94 146 VAL A C 1
ATOM 1138 O O . VAL A 1 146 ? 15.072 3.089 -13.857 1.00 87.94 146 VAL A O 1
ATOM 1141 N N . ASN A 1 147 ? 15.250 3.067 -11.626 1.00 87.50 147 ASN A N 1
ATOM 1142 C CA . ASN A 1 147 ? 16.512 3.816 -11.620 1.00 87.50 147 ASN A CA 1
ATOM 1143 C C . ASN A 1 147 ? 17.649 3.044 -12.303 1.00 87.50 147 ASN A C 1
ATOM 1145 O O . ASN A 1 147 ? 18.439 3.651 -13.024 1.00 87.50 147 ASN A O 1
ATOM 1149 N N . LEU A 1 148 ? 17.717 1.726 -12.105 1.00 91.19 148 LEU A N 1
ATOM 1150 C CA . LEU A 1 148 ? 18.686 0.864 -12.774 1.00 91.19 148 LEU A CA 1
ATOM 1151 C C . LEU A 1 148 ? 18.453 0.845 -14.289 1.00 91.19 148 LEU A C 1
ATOM 1153 O O . LEU A 1 148 ? 19.401 1.026 -15.042 1.00 91.19 148 LEU A O 1
ATOM 1157 N N . ALA A 1 149 ? 17.207 0.702 -14.742 1.00 86.12 149 ALA A N 1
ATOM 1158 C CA . ALA A 1 149 ? 16.870 0.733 -16.164 1.00 86.12 149 ALA A CA 1
ATOM 1159 C C . ALA A 1 149 ? 17.253 2.073 -16.817 1.00 86.12 149 ALA A C 1
ATOM 1161 O O . ALA A 1 149 ? 17.857 2.088 -17.887 1.00 86.12 149 ALA A O 1
ATOM 1162 N N . ILE A 1 150 ? 16.982 3.199 -16.144 1.00 86.19 150 ILE A N 1
ATOM 1163 C CA . ILE A 1 150 ? 17.405 4.530 -16.607 1.00 86.19 150 ILE A CA 1
ATOM 1164 C C . ILE A 1 150 ? 18.934 4.634 -16.649 1.00 86.19 150 ILE A C 1
ATOM 1166 O O . ILE A 1 150 ? 19.481 5.215 -17.582 1.00 86.19 150 ILE A O 1
ATOM 1170 N N . PHE A 1 151 ? 19.632 4.099 -15.647 1.00 88.19 151 PHE A N 1
ATOM 1171 C CA . PHE A 1 151 ? 21.093 4.105 -15.608 1.00 88.19 151 PHE A CA 1
ATOM 1172 C C . PHE A 1 151 ? 21.695 3.283 -16.754 1.00 88.19 151 PHE A C 1
ATOM 1174 O O . PHE A 1 151 ? 22.568 3.781 -17.457 1.00 88.19 151 PHE A O 1
ATOM 1181 N N . LEU A 1 152 ? 21.182 2.075 -16.998 1.00 86.75 152 LEU A N 1
ATOM 1182 C CA . LEU A 1 152 ? 21.611 1.215 -18.104 1.00 86.75 152 LEU A CA 1
ATOM 1183 C C . LEU A 1 152 ? 21.341 1.863 -19.467 1.00 86.75 152 LEU A C 1
ATOM 1185 O O . LEU A 1 152 ? 22.195 1.804 -20.343 1.00 86.75 152 LEU A O 1
ATOM 1189 N N . ALA A 1 153 ? 20.205 2.547 -19.625 1.00 82.88 153 ALA A N 1
ATOM 1190 C CA . ALA A 1 153 ? 19.892 3.306 -20.837 1.00 82.88 153 ALA A CA 1
ATOM 1191 C C . ALA A 1 153 ? 20.801 4.534 -21.041 1.00 82.88 153 ALA A C 1
ATOM 1193 O O . ALA A 1 153 ? 20.916 5.034 -22.157 1.00 82.88 153 ALA A O 1
ATOM 1194 N N . LYS A 1 154 ? 21.434 5.033 -19.972 1.00 82.00 154 LYS A N 1
ATOM 1195 C CA . LYS A 1 154 ? 22.384 6.152 -20.013 1.00 82.00 154 LYS A CA 1
ATOM 1196 C C . LYS A 1 154 ? 23.828 5.727 -20.223 1.00 82.00 154 LYS A C 1
ATOM 1198 O O . LYS A 1 154 ? 24.652 6.621 -20.409 1.00 82.00 154 LYS A O 1
ATOM 1203 N N . LEU A 1 155 ? 24.155 4.433 -20.152 1.00 85.56 155 LEU A N 1
ATOM 1204 C CA . LEU A 1 155 ? 25.525 3.993 -20.383 1.00 85.56 155 LEU A CA 1
ATOM 1205 C C . LEU A 1 155 ? 25.933 4.463 -21.782 1.00 85.56 155 LEU A C 1
ATOM 1207 O O . LEU A 1 155 ? 25.296 4.061 -22.762 1.00 85.56 155 LEU A O 1
ATOM 1211 N N . PRO A 1 156 ? 26.922 5.370 -21.885 1.00 68.62 156 PRO A N 1
ATOM 1212 C CA . PRO A 1 156 ? 27.331 5.883 -23.169 1.00 68.62 156 PRO A CA 1
ATOM 1213 C C . PRO A 1 156 ? 27.807 4.680 -23.965 1.00 68.62 156 PRO A C 1
ATOM 1215 O O . PRO A 1 156 ? 28.611 3.874 -23.494 1.00 68.62 156 PRO A O 1
ATOM 1218 N N . SER A 1 157 ? 27.279 4.537 -25.173 1.00 66.44 157 SER A N 1
ATOM 1219 C CA . SER A 1 157 ? 27.802 3.613 -26.162 1.00 66.44 157 SER A CA 1
ATOM 1220 C C . SER A 1 157 ? 29.159 4.130 -26.635 1.00 66.44 157 SER A C 1
ATOM 1222 O O . SER A 1 157 ? 29.333 4.418 -27.820 1.00 66.44 157 SER A O 1
ATOM 1224 N N . GLU A 1 158 ? 30.112 4.286 -25.713 1.00 58.47 158 GLU A N 1
ATOM 1225 C CA . GLU A 1 158 ? 31.534 4.368 -25.994 1.00 58.47 158 GLU A CA 1
ATOM 1226 C C . GLU A 1 158 ? 31.931 3.021 -26.595 1.00 58.47 158 GLU A C 1
ATOM 1228 O O . GLU A 1 158 ? 32.618 2.195 -26.002 1.00 58.47 158 GLU A O 1
ATOM 1233 N N . ARG A 1 159 ? 31.480 2.776 -27.829 1.00 65.75 159 ARG A N 1
ATOM 1234 C CA . ARG A 1 159 ? 32.329 2.053 -28.749 1.00 65.75 159 ARG A CA 1
ATOM 1235 C C . ARG A 1 159 ? 33.602 2.882 -28.785 1.00 65.75 159 ARG A C 1
ATOM 1237 O O . ARG A 1 159 ? 33.501 4.062 -29.135 1.00 65.75 159 ARG A O 1
ATOM 1244 N N . PRO A 1 160 ? 34.758 2.315 -28.410 1.00 69.81 160 PRO A N 1
ATOM 1245 C CA . PRO A 1 160 ? 36.012 2.995 -28.659 1.00 69.81 160 PRO A CA 1
ATOM 1246 C C . PRO A 1 160 ? 35.975 3.417 -30.123 1.00 69.81 160 PRO A C 1
ATOM 1248 O O . PRO A 1 160 ? 35.704 2.587 -31.000 1.00 69.81 160 PRO A O 1
ATOM 1251 N N . ALA A 1 161 ? 36.127 4.721 -30.372 1.00 70.50 161 ALA A N 1
ATOM 1252 C CA . ALA A 1 161 ? 36.296 5.208 -31.729 1.00 70.50 161 ALA A CA 1
ATOM 1253 C C . ALA A 1 161 ? 37.372 4.315 -32.358 1.00 70.50 161 ALA A C 1
ATOM 1255 O O . ALA A 1 161 ? 38.383 4.079 -31.685 1.00 70.50 161 ALA A O 1
ATOM 1256 N N . PRO A 1 162 ? 37.134 3.731 -33.550 1.00 75.12 162 PRO A N 1
ATOM 1257 C CA . PRO A 1 162 ? 38.113 2.848 -34.163 1.00 75.12 162 PRO A CA 1
ATOM 1258 C C . PRO A 1 162 ? 39.424 3.612 -34.146 1.00 75.12 162 PRO A C 1
ATOM 1260 O O . PRO A 1 162 ? 39.472 4.718 -34.690 1.00 75.12 162 PRO A O 1
ATOM 1263 N N . ALA A 1 163 ? 40.406 3.079 -33.405 1.00 80.06 163 ALA A N 1
ATOM 1264 C CA . ALA A 1 163 ? 41.692 3.724 -33.217 1.00 80.06 163 ALA A CA 1
ATOM 1265 C C . ALA A 1 163 ? 42.121 4.196 -34.598 1.00 80.06 163 ALA A C 1
ATOM 1267 O O . ALA A 1 163 ? 42.176 3.372 -35.516 1.00 80.06 163 ALA A O 1
ATOM 1268 N N . SER A 1 164 ? 42.250 5.518 -34.761 1.00 74.44 164 SER A N 1
ATOM 1269 C CA . SER A 1 164 ? 42.572 6.138 -36.041 1.00 74.44 164 SER A CA 1
ATOM 1270 C C . SER A 1 164 ? 43.675 5.301 -36.657 1.00 74.44 164 SER A C 1
ATOM 1272 O O . SER A 1 164 ? 44.722 5.148 -36.020 1.00 74.44 164 SER A O 1
ATOM 1274 N N . ALA A 1 165 ? 43.376 4.665 -37.796 1.00 71.94 165 ALA A N 1
ATOM 1275 C CA . ALA A 1 165 ? 44.298 3.736 -38.426 1.00 71.94 165 ALA A CA 1
ATOM 1276 C C . ALA A 1 165 ? 45.680 4.402 -38.441 1.00 71.94 165 ALA A C 1
ATOM 1278 O O . ALA A 1 165 ? 45.739 5.595 -38.768 1.00 71.94 165 ALA A O 1
ATOM 1279 N N . PRO A 1 166 ? 46.748 3.701 -38.007 1.00 75.19 166 PRO A N 1
ATOM 1280 C CA . PRO A 1 166 ? 48.073 4.298 -37.931 1.00 75.19 166 PRO A CA 1
ATOM 1281 C C . PRO A 1 166 ? 48.340 5.011 -39.258 1.00 75.19 166 PRO A C 1
ATOM 1283 O O . PRO A 1 166 ? 48.017 4.423 -40.299 1.00 75.19 166 PRO A O 1
ATOM 1286 N N . PRO A 1 167 ? 48.818 6.276 -39.234 1.00 72.94 167 PRO A N 1
ATOM 1287 C CA . PRO A 1 167 ? 49.028 7.051 -40.448 1.00 72.94 167 PRO A CA 1
ATOM 1288 C C . PRO A 1 167 ? 49.801 6.155 -41.399 1.00 72.94 167 PRO A C 1
ATOM 1290 O O . PRO A 1 167 ? 50.855 5.643 -41.018 1.00 72.94 167 PRO A O 1
ATOM 1293 N N . ALA A 1 168 ? 49.192 5.859 -42.553 1.00 68.06 168 ALA A N 1
ATOM 1294 C CA . ALA A 1 168 ? 49.773 4.970 -43.543 1.00 68.06 168 ALA A CA 1
ATOM 1295 C C . ALA A 1 168 ? 51.193 5.467 -43.759 1.00 68.06 168 ALA A C 1
ATOM 1297 O O . ALA A 1 168 ? 51.363 6.590 -44.231 1.00 68.06 168 ALA A O 1
ATOM 1298 N N . ALA A 1 169 ? 52.168 4.689 -43.278 1.00 63.62 169 ALA A N 1
ATOM 1299 C CA . ALA A 1 169 ? 53.562 5.076 -43.296 1.00 63.62 169 ALA A CA 1
ATOM 1300 C C . ALA A 1 169 ? 53.861 5.500 -44.726 1.00 63.62 169 ALA A C 1
ATOM 1302 O O . ALA A 1 169 ? 53.758 4.693 -45.652 1.00 63.62 169 ALA A O 1
ATOM 1303 N N . GLU A 1 170 ? 54.097 6.795 -44.899 1.00 61.28 170 GLU A N 1
ATOM 1304 C CA . GLU A 1 170 ? 54.429 7.381 -46.176 1.00 61.28 170 GLU A CA 1
ATOM 1305 C C . GLU A 1 170 ? 55.728 6.705 -46.591 1.00 61.28 170 GLU A C 1
ATOM 1307 O O . GLU A 1 170 ? 56.786 6.935 -46.006 1.00 61.28 170 GLU A O 1
ATOM 1312 N N . VAL A 1 171 ? 55.605 5.742 -47.506 1.00 63.25 171 VAL A N 1
ATOM 1313 C CA . VAL A 1 171 ? 56.724 4.996 -48.067 1.00 63.25 171 VAL A CA 1
ATOM 1314 C C . VAL A 1 171 ? 57.546 6.018 -48.839 1.00 63.25 171 VAL A C 1
ATOM 1316 O O . VAL A 1 171 ? 57.323 6.239 -50.029 1.00 63.25 171 VAL A O 1
ATOM 1319 N N . GLN A 1 172 ? 58.470 6.680 -48.140 1.00 59.44 172 GLN A N 1
ATOM 1320 C CA . GLN A 1 172 ? 59.561 7.430 -48.736 1.00 59.44 172 GLN A CA 1
ATOM 1321 C C . GLN A 1 172 ? 60.325 6.452 -49.626 1.00 59.44 172 GLN A C 1
ATOM 1323 O O . GLN A 1 172 ? 61.147 5.660 -49.167 1.00 59.44 172 GLN A O 1
ATOM 1328 N N . ARG A 1 173 ? 60.006 6.476 -50.922 1.00 57.38 173 ARG A N 1
ATOM 1329 C CA . ARG A 1 173 ? 60.853 5.904 -51.961 1.00 57.38 173 ARG A CA 1
ATOM 1330 C C . ARG A 1 173 ? 62.116 6.753 -52.004 1.00 57.38 173 ARG A C 1
ATOM 1332 O O . ARG A 1 173 ? 62.122 7.822 -52.608 1.00 57.38 173 ARG A O 1
ATOM 1339 N N . VAL A 1 174 ? 63.153 6.290 -51.320 1.00 57.41 174 VAL A N 1
ATOM 1340 C CA . VAL A 1 174 ? 64.518 6.753 -51.560 1.00 57.41 174 VAL A CA 1
ATOM 1341 C C . VAL A 1 174 ? 64.904 6.246 -52.949 1.00 57.41 174 VAL A C 1
ATOM 1343 O O . VAL A 1 174 ? 64.819 5.043 -53.209 1.00 57.41 174 VAL A O 1
ATOM 1346 N N . ALA A 1 175 ? 65.191 7.193 -53.841 1.00 64.50 175 ALA A N 1
ATOM 1347 C CA . ALA A 1 175 ? 65.713 6.961 -55.183 1.00 64.50 175 ALA A CA 1
ATOM 1348 C C . ALA A 1 175 ? 67.213 6.650 -55.141 1.00 64.50 175 ALA A C 1
ATOM 1350 O O . ALA A 1 175 ? 67.887 7.163 -54.218 1.00 64.50 175 ALA A O 1
#

pLDDT: mean 79.57, std 15.99, range [37.91, 97.81]

Secondary structure (DSSP, 8-state):
-----------------------HHHHHHHHHHHHHHHHHHHHHHHHHHHHHHHHHHHHHHHHHHHHHHHHHHHHHHHTT--TTSHHHHHHHHHHHHHHGGGGGGS-SS-GGGTT---HHHHHHHHHHHHHHHHHHHHHHHHHHHHHHHHHHHHS---PPPP--PPP--------

Sequence (175 aa):
MNVTMNGPKGAGDRGEGLTFEISMRSWSEWAPKLMESSKDVLAAAFKVRYLAGRLAWLVLLAGLIVEGLLAARLWAQLTRQSLETWLMRSVFSATDFLISPFQDLEPSQSIRMTGVLEFATLVAMEVYLVAILGGLLFFFILSKLVNLAIFLAKLPSERPAPASAPPA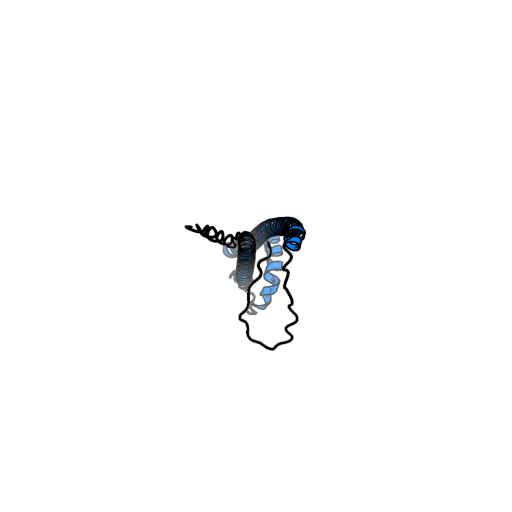AEVQRVA